Protein AF-A0A3R7A8A6-F1 (afdb_monomer)

pLDDT: mean 72.58, std 19.26, range [37.03, 97.31]

Solvent-accessible surface area (backbone atoms only — not comparable to full-atom values): 9386 Å² total; per-residue (Å²): 128,70,64,65,58,54,52,52,52,50,52,52,55,50,50,54,50,49,50,54,55,60,72,59,62,86,73,91,73,90,69,83,77,60,60,66,62,57,56,66,64,63,71,72,70,76,80,81,78,88,76,80,86,77,78,63,87,49,102,54,73,45,73,70,53,44,53,52,54,50,54,50,51,52,54,50,50,51,52,49,50,54,51,50,52,54,52,48,52,54,51,48,53,61,60,73,72,48,84,81,77,77,69,81,83,54,87,84,48,92,83,52,88,76,72,95,66,76,48,98,52,93,63,33,85,44,56,98,84,38,58,67,53,46,51,52,53,51,31,42,75,69,71,72,54,131

Radius of gyration: 31.6 Å; Cα contacts (8 Å, |Δi|>4): 22; chains: 1; bounding box: 57×41×86 Å

Sequence (146 aa):
MHDLAVEIAADLEMNDIFSAMESLGISEERDEEGVLSAILTKSLSRAVARTTQVRHMSAHGSEAEALQQMQLWTRISQGAIAFTGVFTVISFAAHFSHEHADHHDAPVYSHNKIRNKPYPWQYSDCNIFDYHCKEVAAAAAKGLAH

Secondary structure (DSSP, 8-state):
--HHHHHHHHHHHHHHHHHHHHTT-------TTHHHHHHHSSSSTTSS--S------SS-SSHHHHHHHHHHHHHHHHHHHHHHHHHHHHHHHHHHTS----GGGS---TTTT--SS--SSSSTTS-TT-HHHHHHHHHHHTT---

Foldseek 3Di:
DVVVVVVVVVVVVVVVVVVVVVVVDPPPDDDPPPPVVVVVVVPPPPPPPPPDDDDPPDCDPDPVSVVVVVVVVVVVVVVVVVVVVVVVVVVVCVVVVDDPPPCVVPDDDPPPQDDPDFCPDDLRSADPPRVVSVVQVVCVVVVNHD

Mean predicted aligned error: 18.1 Å

Structure (mmCIF, N/CA/C/O backbone):
data_AF-A0A3R7A8A6-F1
#
_entry.id   AF-A0A3R7A8A6-F1
#
loop_
_atom_site.group_PDB
_atom_site.id
_atom_site.type_symbol
_atom_site.label_atom_id
_atom_site.label_alt_id
_atom_site.label_comp_id
_atom_site.label_asym_id
_atom_site.label_entity_id
_atom_site.label_seq_id
_atom_site.pdbx_PDB_ins_code
_atom_site.Cartn_x
_atom_site.Cartn_y
_atom_site.Cartn_z
_atom_site.occupancy
_atom_site.B_iso_or_equiv
_atom_site.auth_seq_id
_atom_site.auth_comp_id
_atom_site.auth_asym_id
_atom_site.auth_atom_id
_atom_site.pdbx_PDB_model_num
ATOM 1 N N . MET A 1 1 ? -15.280 18.167 -11.518 1.00 44.12 1 MET A N 1
ATOM 2 C CA . MET A 1 1 ? -16.561 17.727 -10.912 1.00 44.12 1 MET A CA 1
ATOM 3 C C . MET A 1 1 ? -16.422 16.486 -10.026 1.00 44.12 1 MET A C 1
ATOM 5 O O . MET A 1 1 ? -17.387 16.174 -9.351 1.00 44.12 1 MET A O 1
ATOM 9 N N . HIS A 1 2 ? -15.264 15.809 -9.979 1.00 43.28 2 HIS A N 1
ATOM 10 C CA . HIS A 1 2 ? -15.042 14.676 -9.068 1.00 43.28 2 HIS A CA 1
ATOM 11 C C . HIS A 1 2 ? -14.388 15.087 -7.736 1.00 43.28 2 HIS A C 1
ATOM 13 O O . HIS A 1 2 ? -14.655 14.445 -6.730 1.00 43.28 2 HIS A O 1
ATOM 19 N N . ASP A 1 3 ? -13.634 16.194 -7.698 1.00 46.59 3 ASP A N 1
ATOM 20 C CA . ASP A 1 3 ? -12.965 16.660 -6.469 1.00 46.59 3 ASP A CA 1
ATOM 21 C C . ASP A 1 3 ? -13.937 17.180 -5.400 1.00 46.59 3 ASP A C 1
ATOM 23 O O . ASP A 1 3 ? -13.835 16.812 -4.236 1.00 46.59 3 ASP A O 1
ATOM 27 N N . LEU A 1 4 ? -14.965 17.936 -5.806 1.00 44.78 4 LEU A N 1
ATOM 28 C CA . LEU A 1 4 ? -15.956 18.507 -4.882 1.00 44.78 4 LEU A CA 1
ATOM 29 C C . LEU A 1 4 ? -16.770 17.449 -4.123 1.00 44.78 4 LEU A C 1
ATOM 31 O O . LEU A 1 4 ? -17.188 17.689 -2.999 1.00 44.78 4 LEU A O 1
ATOM 35 N N . ALA A 1 5 ? -17.016 16.280 -4.720 1.00 43.34 5 ALA A N 1
ATOM 36 C CA . ALA A 1 5 ? -17.795 15.227 -4.068 1.00 43.34 5 ALA A CA 1
ATOM 37 C C . ALA A 1 5 ? -16.991 14.499 -2.978 1.00 43.34 5 ALA A C 1
ATOM 39 O O . ALA A 1 5 ? -17.570 14.065 -1.987 1.00 43.34 5 ALA A O 1
ATOM 40 N N . VAL A 1 6 ? -15.670 14.384 -3.156 1.00 50.12 6 VAL A N 1
ATOM 41 C CA . VAL A 1 6 ? -14.766 13.770 -2.172 1.00 50.12 6 VAL A CA 1
ATOM 42 C C . VAL A 1 6 ? -14.523 14.724 -1.007 1.00 50.12 6 VAL A C 1
ATOM 44 O O . VAL A 1 6 ? -14.541 14.292 0.140 1.00 50.12 6 VAL A O 1
ATOM 47 N N . GLU A 1 7 ? -14.373 16.017 -1.294 1.00 45.34 7 GLU A N 1
ATOM 48 C CA . GLU A 1 7 ? -14.210 17.061 -0.279 1.00 45.34 7 GLU A CA 1
ATOM 49 C C . GLU A 1 7 ? -15.474 17.187 0.593 1.00 45.34 7 GLU A C 1
ATOM 51 O O . GLU A 1 7 ? -15.386 17.084 1.811 1.00 45.34 7 GLU A O 1
ATOM 56 N N . ILE A 1 8 ? -16.671 17.217 -0.015 1.00 44.25 8 ILE A N 1
ATOM 57 C CA . ILE A 1 8 ? -17.950 17.234 0.723 1.00 44.25 8 ILE A CA 1
ATOM 58 C C . ILE A 1 8 ? -18.166 15.946 1.538 1.00 44.25 8 ILE A C 1
ATOM 60 O O . ILE A 1 8 ? -18.708 16.005 2.640 1.00 44.25 8 ILE A O 1
ATOM 64 N N . ALA A 1 9 ? -17.763 14.778 1.024 1.00 44.44 9 ALA A N 1
ATOM 65 C CA . ALA A 1 9 ? -17.881 13.518 1.763 1.00 44.44 9 ALA A CA 1
ATOM 66 C C . ALA A 1 9 ? -16.924 13.461 2.966 1.00 44.44 9 ALA A C 1
ATOM 68 O O . ALA A 1 9 ? -17.324 13.009 4.038 1.00 44.44 9 ALA A O 1
ATOM 69 N N . ALA A 1 10 ? -15.695 13.965 2.813 1.00 55.12 10 ALA A N 1
ATOM 70 C CA . ALA A 1 10 ? -14.735 14.079 3.907 1.00 55.12 10 ALA A CA 1
ATOM 71 C C . ALA A 1 10 ? -15.194 15.097 4.964 1.00 55.12 10 ALA A C 1
ATOM 73 O O . ALA A 1 10 ? -15.082 14.823 6.158 1.00 55.12 10 ALA A O 1
ATOM 74 N N . ASP A 1 11 ? -15.779 16.221 4.544 1.00 46.41 11 ASP A N 1
ATOM 75 C CA . ASP A 1 11 ? -16.329 17.238 5.446 1.00 46.41 11 ASP A CA 1
ATOM 76 C C . ASP A 1 11 ? -17.555 16.731 6.226 1.00 46.41 11 ASP A C 1
ATOM 78 O O . ASP A 1 11 ? -17.746 17.086 7.392 1.00 46.41 11 ASP A O 1
ATOM 82 N N . LEU A 1 12 ? -18.380 15.873 5.615 1.00 46.62 12 LEU A N 1
ATOM 83 C CA . LEU A 1 12 ? -19.520 15.235 6.280 1.00 46.62 12 LEU A CA 1
ATOM 84 C C . LEU A 1 12 ? -19.068 14.222 7.344 1.00 46.62 12 LEU A C 1
ATOM 86 O O . LEU A 1 12 ? -19.580 14.262 8.460 1.00 46.62 12 LEU A O 1
ATOM 90 N N . GLU A 1 13 ? -18.065 13.384 7.056 1.00 57.25 13 GLU A N 1
ATOM 91 C CA . GLU A 1 13 ? -17.527 12.445 8.054 1.00 57.25 13 GLU A CA 1
ATOM 92 C C . GLU A 1 13 ? -16.767 13.158 9.185 1.00 57.25 13 GLU A C 1
ATOM 94 O O . GLU A 1 13 ? -16.838 12.743 10.344 1.00 57.25 13 GLU A O 1
ATOM 99 N N . MET A 1 14 ? -16.070 14.258 8.886 1.00 56.41 14 MET A N 1
ATOM 100 C CA . MET A 1 14 ? -15.300 14.999 9.888 1.00 56.41 14 MET A CA 1
ATOM 101 C C . MET A 1 14 ? -16.200 15.800 10.838 1.00 56.41 14 MET A C 1
ATOM 103 O O . MET A 1 14 ? -15.901 15.882 12.030 1.00 56.41 14 MET A O 1
ATOM 107 N N . ASN A 1 15 ? -17.332 16.318 10.350 1.00 56.12 15 ASN A N 1
ATOM 108 C CA . ASN A 1 15 ? -18.340 16.973 11.188 1.00 56.12 15 ASN A CA 1
ATOM 109 C C . ASN A 1 15 ? -19.070 15.988 12.110 1.00 56.12 15 ASN A C 1
ATOM 111 O O . ASN A 1 15 ? -19.336 16.333 13.260 1.00 56.12 15 ASN A O 1
ATOM 115 N N . ASP A 1 16 ? -19.331 14.756 11.664 1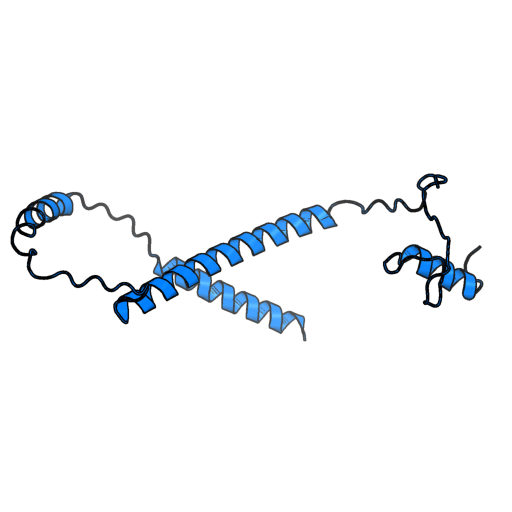.00 58.88 16 ASP A N 1
ATOM 116 C CA . ASP A 1 16 ? -19.912 13.713 12.520 1.00 58.88 16 ASP A CA 1
ATOM 117 C C . ASP A 1 16 ? -18.929 13.265 13.615 1.00 58.88 16 ASP A C 1
ATOM 119 O O . ASP A 1 16 ? -19.324 13.042 14.763 1.00 58.88 16 ASP A O 1
ATOM 123 N N . ILE A 1 17 ? -17.628 13.206 13.303 1.00 56.91 17 ILE A N 1
ATOM 124 C CA . ILE A 1 17 ? -16.570 12.942 14.290 1.00 56.91 17 ILE A CA 1
ATOM 125 C C . ILE A 1 17 ? -16.434 14.112 15.273 1.00 56.91 17 ILE A C 1
ATOM 127 O O . ILE A 1 17 ? -16.363 13.884 16.480 1.00 56.91 17 ILE A O 1
ATOM 131 N N . PHE A 1 18 ? -16.442 15.358 14.792 1.00 57.25 18 PHE A N 1
ATOM 132 C CA . PHE A 1 18 ? -16.378 16.546 15.646 1.00 57.25 18 PHE A CA 1
ATOM 133 C C . PHE A 1 18 ? -17.619 16.663 16.545 1.00 57.25 18 PHE A C 1
ATOM 135 O O . PHE A 1 18 ? -17.484 16.912 17.739 1.00 57.25 18 PHE A O 1
ATOM 142 N N . SER A 1 19 ? -18.814 16.364 16.024 1.00 55.09 19 SER A N 1
ATOM 143 C CA . SER A 1 19 ? -20.061 16.315 16.797 1.00 55.09 19 SER A CA 1
ATOM 144 C C . SER A 1 19 ? -20.049 15.192 17.844 1.00 55.09 19 SER A C 1
ATOM 146 O O . SER A 1 19 ? -20.480 15.394 18.982 1.00 55.09 19 SER A O 1
ATOM 148 N N . ALA A 1 20 ? -19.470 14.029 17.521 1.00 54.66 20 ALA A N 1
ATOM 149 C CA . ALA A 1 20 ? -19.250 12.953 18.488 1.00 54.66 20 ALA A CA 1
ATOM 150 C C . ALA A 1 20 ? -18.211 13.326 19.565 1.00 54.66 20 ALA A C 1
ATOM 152 O O . ALA A 1 20 ? -18.360 12.920 20.718 1.00 54.66 20 ALA A O 1
ATOM 153 N N . MET A 1 21 ? -17.187 14.116 19.222 1.00 51.19 21 MET A N 1
ATOM 154 C CA . MET A 1 21 ? -16.191 14.639 20.167 1.00 51.19 21 MET A CA 1
ATOM 155 C C . MET A 1 21 ? -16.763 15.746 21.065 1.00 51.19 21 MET A C 1
ATOM 157 O O . MET A 1 21 ? -16.473 15.765 22.259 1.00 51.19 21 MET A O 1
ATOM 161 N N . GLU A 1 22 ? -17.618 16.619 20.536 1.00 53.56 22 GLU A N 1
ATOM 162 C CA . GLU A 1 22 ? -18.305 17.669 21.298 1.00 53.56 22 GLU A CA 1
ATOM 163 C C . GLU A 1 22 ? -19.376 17.077 22.234 1.00 53.56 22 GLU A C 1
ATOM 165 O O . GLU A 1 22 ? -19.492 17.482 23.391 1.00 53.56 22 GLU A O 1
ATOM 170 N N . SER A 1 23 ? -20.063 16.009 21.806 1.00 47.78 23 SER A N 1
ATOM 171 C CA . SER A 1 23 ? -20.963 15.219 22.660 1.00 47.78 23 SER A CA 1
ATOM 172 C C . SER A 1 23 ? -20.242 14.470 23.792 1.00 47.78 23 SER A C 1
ATOM 174 O O . SER A 1 23 ? -20.903 14.046 24.742 1.00 47.78 23 SER A O 1
ATOM 176 N N . LEU A 1 24 ? -18.919 14.284 23.707 1.00 50.66 24 LEU A N 1
ATOM 177 C CA . LEU A 1 24 ? -18.103 13.667 24.758 1.00 50.66 24 LEU A CA 1
ATOM 178 C C . LEU A 1 24 ? -17.646 14.658 25.837 1.00 50.66 24 LEU A C 1
ATOM 180 O O . LEU A 1 24 ? -16.910 14.233 26.724 1.00 50.66 24 LEU A O 1
ATOM 184 N N . GLY A 1 25 ? -18.107 15.920 25.780 1.00 47.75 25 GLY A N 1
ATOM 185 C CA . GLY A 1 25 ? -18.177 16.881 26.886 1.00 47.75 25 GLY A CA 1
ATOM 186 C C . GLY A 1 25 ? -17.328 16.534 28.107 1.00 47.75 25 GLY A C 1
ATOM 187 O O . GLY A 1 25 ? -17.858 16.124 29.139 1.00 47.75 25 GLY A O 1
ATOM 188 N N . ILE A 1 26 ? -16.009 16.714 27.994 1.00 40.59 26 ILE A N 1
ATOM 189 C CA . ILE A 1 26 ? -15.101 16.705 29.143 1.00 40.59 26 ILE A CA 1
ATOM 190 C C . ILE A 1 26 ? -15.332 18.035 29.869 1.00 40.59 26 ILE A C 1
ATOM 192 O O . ILE A 1 26 ? -14.571 18.990 29.742 1.00 40.59 26 ILE A O 1
ATOM 196 N N . SER A 1 27 ? -16.460 18.123 30.570 1.00 37.03 27 SER A N 1
ATOM 197 C CA . SER A 1 27 ? -16.707 19.137 31.581 1.00 37.03 27 SER A CA 1
ATOM 198 C C . SER A 1 27 ? -15.863 18.770 32.794 1.00 37.03 27 SER A C 1
ATOM 200 O O . SER A 1 27 ? -16.217 17.902 33.593 1.00 37.03 27 SER A O 1
ATOM 202 N N . GLU A 1 28 ? -14.706 19.410 32.875 1.00 52.66 28 GLU A N 1
ATOM 203 C CA . GLU A 1 28 ? -13.907 19.527 34.081 1.00 52.66 28 GLU A CA 1
ATOM 204 C C . GLU A 1 28 ? -14.692 20.354 35.112 1.00 52.66 28 GLU A C 1
ATOM 206 O O . GLU A 1 28 ? -14.538 21.568 35.184 1.00 52.66 28 GLU A O 1
ATOM 211 N N . GLU A 1 29 ? -15.557 19.706 35.899 1.00 45.81 29 GLU A N 1
ATOM 212 C CA . GLU A 1 29 ? -16.131 20.308 37.105 1.00 45.81 29 GLU A CA 1
ATOM 213 C C . GLU A 1 29 ? -15.902 19.398 38.318 1.00 45.81 29 GLU A C 1
ATOM 215 O O . GLU A 1 29 ? -16.020 18.173 38.286 1.00 45.81 29 GLU A O 1
ATOM 220 N N . ARG A 1 30 ? -15.435 20.052 39.373 1.00 51.97 30 ARG A N 1
ATOM 221 C CA . ARG A 1 30 ? -14.758 19.532 40.552 1.00 51.97 30 ARG A CA 1
ATOM 222 C C . ARG A 1 30 ? -15.783 19.344 41.667 1.00 51.97 30 ARG A C 1
ATOM 224 O O . ARG A 1 30 ? -16.077 20.320 42.341 1.00 51.97 30 ARG A O 1
ATOM 231 N N . ASP A 1 31 ? -16.242 18.118 41.915 1.00 40.78 31 ASP A N 1
ATOM 232 C CA . ASP A 1 31 ? -17.187 17.838 43.010 1.00 40.78 31 ASP A CA 1
ATOM 233 C C . ASP A 1 31 ? -16.668 16.755 43.979 1.00 40.78 31 ASP A C 1
ATOM 235 O O . ASP A 1 31 ? -16.864 15.553 43.791 1.00 40.78 31 ASP A O 1
ATOM 239 N N . GLU A 1 32 ? -16.014 17.197 45.061 1.00 55.94 32 GLU A N 1
ATOM 240 C CA . GLU A 1 32 ? -15.568 16.365 46.198 1.00 55.94 32 GLU A CA 1
ATOM 241 C C . GLU A 1 32 ? -16.724 15.853 47.091 1.00 55.94 32 GLU A C 1
ATOM 243 O O . GLU A 1 32 ? -16.543 14.919 47.871 1.00 55.94 32 GLU A O 1
ATOM 248 N N . GLU A 1 33 ? -17.939 16.389 46.963 1.00 45.94 33 GLU A N 1
ATOM 249 C CA . GLU A 1 33 ? -19.067 16.091 47.869 1.00 45.94 33 GLU A CA 1
ATOM 250 C C . GLU A 1 33 ? -19.790 14.756 47.551 1.00 45.94 33 GLU A C 1
ATOM 252 O O . GLU A 1 33 ? -20.507 14.199 48.386 1.00 45.94 33 GLU A O 1
ATOM 257 N N . GLY A 1 34 ? -19.591 14.179 46.357 1.00 42.97 34 GLY A N 1
ATOM 258 C CA . GLY A 1 34 ? -20.304 12.970 45.905 1.00 42.97 34 GLY A CA 1
ATOM 259 C C . GLY A 1 34 ? -19.759 11.641 46.449 1.00 42.97 34 GLY A C 1
ATOM 260 O O . GLY A 1 34 ? -20.458 10.621 46.456 1.00 42.97 34 GLY A O 1
ATOM 261 N N . VAL A 1 35 ? -18.514 11.628 46.932 1.00 56.25 35 VAL A N 1
ATOM 262 C CA . VAL A 1 35 ? -17.793 10.385 47.261 1.00 56.25 35 VAL A CA 1
ATOM 263 C C . VAL A 1 35 ? -18.322 9.746 48.552 1.00 56.25 35 VAL A C 1
ATOM 265 O O . VAL A 1 35 ? -18.417 8.520 48.647 1.00 56.25 35 VAL A O 1
ATOM 268 N N . LEU A 1 36 ? -18.753 10.553 49.526 1.00 52.47 36 LEU A N 1
ATOM 269 C CA . LEU A 1 36 ? -19.225 10.066 50.829 1.00 52.47 36 LEU A CA 1
ATOM 270 C C . LEU A 1 36 ? -20.610 9.390 50.752 1.00 52.47 36 LEU A C 1
ATOM 272 O O . LEU A 1 36 ? -20.820 8.356 51.391 1.00 52.47 36 LEU A O 1
ATOM 276 N N . SER A 1 37 ? -21.523 9.880 49.905 1.00 50.53 37 SER A N 1
ATOM 277 C CA . SER A 1 37 ? -22.847 9.255 49.700 1.00 50.53 37 SER A CA 1
ATOM 278 C C . SER A 1 37 ? -22.789 7.968 48.865 1.00 50.53 37 SER A C 1
ATOM 280 O O . SER A 1 37 ? -23.572 7.038 49.093 1.00 50.53 37 SER A O 1
ATOM 282 N N . ALA A 1 38 ? -21.824 7.863 47.944 1.00 50.28 38 ALA A N 1
ATOM 283 C CA . ALA A 1 38 ? -21.615 6.667 47.124 1.00 50.28 38 ALA A CA 1
ATOM 284 C C . ALA A 1 38 ? -21.012 5.488 47.915 1.00 50.28 38 ALA A C 1
ATOM 286 O O . ALA A 1 38 ? -21.206 4.321 47.558 1.00 50.28 38 ALA A O 1
ATOM 287 N N . ILE A 1 39 ? -20.292 5.770 49.007 1.00 52.47 39 ILE A N 1
ATOM 288 C CA . ILE A 1 39 ? -19.731 4.735 49.887 1.00 52.47 39 ILE A CA 1
ATOM 289 C C . ILE A 1 39 ? -20.817 4.157 50.808 1.00 52.47 39 ILE A C 1
ATOM 291 O O . ILE A 1 39 ? -20.834 2.946 51.045 1.00 52.47 39 ILE A O 1
ATOM 295 N N . LEU A 1 40 ? -21.774 4.975 51.262 1.00 52.00 40 LEU A N 1
ATOM 296 C CA . LEU A 1 40 ? -22.821 4.531 52.190 1.00 52.00 40 LEU A CA 1
ATOM 297 C C . LEU A 1 40 ? -23.880 3.628 51.529 1.00 52.00 40 LEU A C 1
ATOM 299 O O . LEU A 1 40 ? -24.424 2.729 52.165 1.00 52.00 40 LEU A O 1
ATOM 303 N N . THR A 1 41 ? -24.138 3.810 50.234 1.00 52.41 41 THR A N 1
ATOM 304 C CA . THR A 1 41 ? -25.091 2.989 49.460 1.00 52.41 41 THR A CA 1
ATOM 305 C C . THR A 1 41 ? -24.517 1.638 49.022 1.00 52.41 41 THR A C 1
ATOM 307 O O . THR A 1 41 ? -25.270 0.720 48.699 1.00 52.41 41 THR A O 1
ATOM 310 N N . LYS A 1 42 ? -23.190 1.460 49.056 1.00 49.47 42 LYS A N 1
ATOM 311 C CA . LYS A 1 42 ? -22.517 0.233 48.593 1.00 49.47 42 LYS A CA 1
ATOM 312 C C . LYS A 1 42 ? -22.506 -0.914 49.609 1.00 49.47 42 LYS A C 1
ATOM 314 O O . LYS A 1 42 ? -22.270 -2.058 49.218 1.00 49.47 42 LYS A O 1
ATOM 319 N N . SER A 1 43 ? -22.748 -0.648 50.893 1.00 51.91 43 SER A N 1
ATOM 320 C CA . SER A 1 43 ? -22.630 -1.659 51.958 1.00 51.91 43 SER A CA 1
ATOM 321 C C . SER A 1 43 ? -23.917 -2.455 52.220 1.00 51.91 43 SER A C 1
ATOM 323 O O . SER A 1 43 ? -23.840 -3.574 52.722 1.00 51.91 43 SER A O 1
ATOM 325 N N . LEU A 1 44 ? -25.086 -1.943 51.821 1.00 53.84 44 LEU A N 1
ATOM 326 C CA . LEU A 1 44 ? 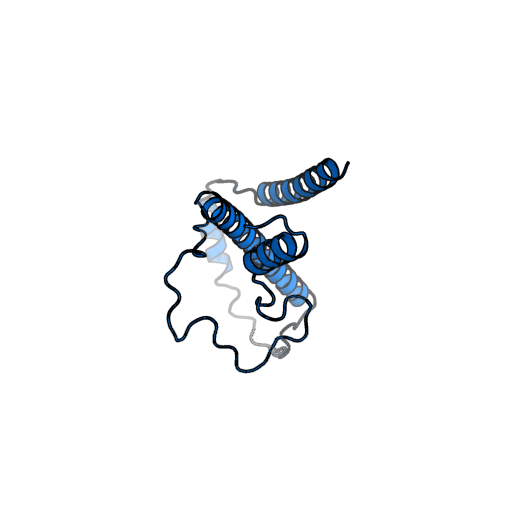-26.386 -2.588 52.070 1.00 53.84 44 LEU A CA 1
ATOM 327 C C . LEU A 1 44 ? -26.814 -3.576 50.969 1.00 53.84 44 LEU A C 1
ATOM 329 O O . LEU A 1 44 ? -27.607 -4.482 51.219 1.00 53.84 44 LEU A O 1
ATOM 333 N N . SER A 1 45 ? -26.241 -3.483 49.770 1.00 54.28 45 SER A N 1
ATOM 334 C CA . SER A 1 45 ? -26.691 -4.260 48.602 1.00 54.28 45 SER A CA 1
ATOM 335 C C . SER A 1 45 ? -26.139 -5.690 48.530 1.00 54.28 45 SER A C 1
ATOM 337 O O . SER A 1 45 ? -26.487 -6.444 47.624 1.00 54.28 45 SER A O 1
ATOM 339 N N . ARG A 1 46 ? -25.262 -6.099 49.460 1.00 53.28 46 ARG A N 1
ATOM 340 C CA . ARG A 1 46 ? -24.546 -7.390 49.375 1.00 53.28 46 ARG A CA 1
ATOM 341 C C . ARG A 1 46 ? -25.275 -8.584 50.000 1.00 53.28 46 ARG A C 1
ATOM 343 O O . ARG A 1 46 ? -24.817 -9.710 49.825 1.00 53.28 46 ARG A O 1
ATOM 350 N N . ALA A 1 47 ? -26.387 -8.368 50.705 1.00 54.12 47 ALA A N 1
ATOM 351 C CA . ALA A 1 47 ? -27.050 -9.416 51.489 1.00 54.12 47 ALA A CA 1
ATOM 352 C C . ALA A 1 47 ? -28.254 -10.103 50.802 1.00 54.12 47 ALA A C 1
ATOM 354 O O . ALA A 1 47 ? -28.720 -11.119 51.309 1.00 54.12 47 ALA A O 1
ATOM 355 N N . VAL A 1 48 ? -28.743 -9.622 49.648 1.00 57.38 48 VAL A N 1
ATOM 356 C CA . VAL A 1 48 ? -30.016 -10.093 49.040 1.00 57.38 48 VAL A CA 1
ATOM 357 C C . VAL A 1 48 ? -29.851 -10.537 47.575 1.00 57.38 48 VAL A C 1
ATOM 359 O O . VAL A 1 48 ? -30.617 -10.152 46.705 1.00 57.38 48 VAL A O 1
ATOM 362 N N . ALA A 1 49 ? -28.833 -11.341 47.251 1.00 54.19 49 ALA A N 1
ATOM 363 C CA . ALA A 1 49 ? -28.621 -11.788 45.860 1.00 54.19 49 ALA A CA 1
ATOM 364 C C . ALA A 1 49 ? -28.161 -13.252 45.723 1.00 54.19 49 ALA A C 1
ATOM 366 O O . ALA A 1 49 ? -27.337 -13.580 44.875 1.00 54.19 49 ALA A O 1
ATOM 367 N N . ARG A 1 50 ? -28.668 -14.160 46.569 1.00 57.09 50 ARG A N 1
ATOM 368 C CA . ARG A 1 50 ? -28.369 -15.608 46.494 1.00 57.09 50 ARG A CA 1
ATOM 369 C C . ARG A 1 50 ? -29.542 -16.469 46.018 1.00 57.09 50 ARG A C 1
ATOM 371 O O . ARG A 1 50 ? -29.655 -17.626 46.407 1.00 57.09 50 ARG A O 1
ATOM 378 N N . THR A 1 51 ? -30.392 -15.947 45.143 1.00 55.91 51 THR A N 1
ATOM 379 C CA . THR A 1 51 ? -31.428 -16.744 44.473 1.00 55.91 51 THR A CA 1
ATOM 380 C C . THR A 1 51 ? -31.106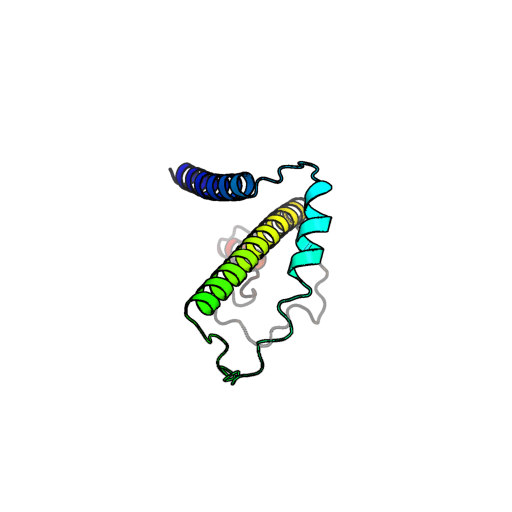 -16.850 42.986 1.00 55.91 51 THR A C 1
ATOM 382 O O . THR A 1 51 ? -31.268 -15.893 42.240 1.00 55.91 51 THR A O 1
ATOM 385 N N . THR A 1 52 ? -30.610 -18.028 42.590 1.00 59.12 52 THR A N 1
ATOM 386 C CA . THR A 1 52 ? -30.603 -18.554 41.209 1.00 59.12 52 THR A CA 1
ATOM 387 C C . THR A 1 52 ? -30.081 -17.613 40.121 1.00 59.12 52 THR A C 1
ATOM 389 O O . THR A 1 52 ? -30.827 -17.128 39.277 1.00 59.12 52 THR A O 1
ATOM 392 N N . GLN A 1 53 ? -28.759 -17.438 40.076 1.00 57.9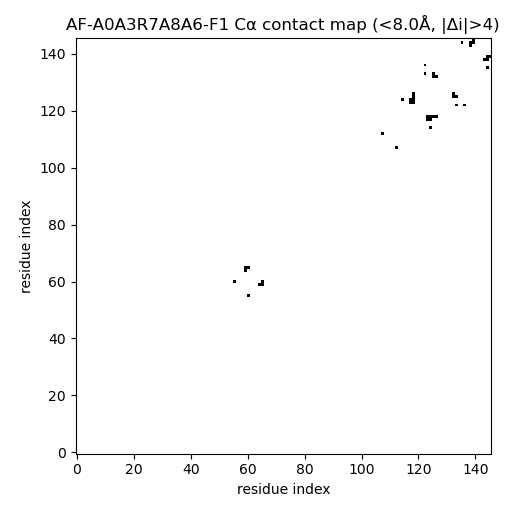7 53 GLN A N 1
ATOM 393 C CA . GLN A 1 53 ? -28.079 -16.908 38.896 1.00 57.97 53 GLN A CA 1
ATOM 394 C C . GLN A 1 53 ? -28.030 -17.998 37.813 1.00 57.97 53 GLN A C 1
ATOM 396 O O . GLN A 1 53 ? -27.130 -18.842 37.801 1.00 57.97 53 GLN A O 1
ATOM 401 N N . VAL A 1 54 ? -29.022 -18.004 36.920 1.00 62.16 54 VAL A N 1
ATOM 402 C CA . VAL A 1 54 ? -28.970 -18.774 35.671 1.00 62.16 54 VAL A CA 1
ATOM 403 C C . VAL A 1 54 ? -27.840 -18.186 34.831 1.00 62.16 54 VAL A C 1
ATOM 405 O O . VAL A 1 54 ? -27.866 -17.015 34.462 1.00 62.16 54 VAL A O 1
ATOM 408 N N . ARG A 1 55 ? -26.797 -18.979 34.576 1.00 62.09 55 ARG A N 1
ATOM 409 C CA . ARG A 1 55 ? -25.695 -18.559 33.710 1.00 62.09 55 ARG A CA 1
ATOM 410 C C . ARG A 1 55 ? -26.190 -18.614 32.267 1.00 62.09 55 ARG A C 1
ATOM 412 O O . ARG A 1 55 ? -26.308 -19.702 31.709 1.00 62.09 55 ARG A O 1
ATOM 419 N N . HIS A 1 56 ? -26.483 -17.460 31.674 1.00 58.16 56 HIS A N 1
ATOM 420 C CA . HIS A 1 56 ? -26.595 -17.349 30.224 1.00 58.16 56 HIS A CA 1
ATOM 421 C C . HIS A 1 56 ? -25.213 -17.677 29.635 1.00 58.16 56 HIS A C 1
ATOM 423 O O . HIS A 1 56 ? -24.246 -16.957 29.858 1.00 58.16 56 HIS A O 1
ATOM 429 N N . MET A 1 57 ? -25.101 -18.840 28.986 1.00 54.12 57 MET A N 1
ATOM 430 C CA . MET A 1 57 ? -23.850 -19.369 28.414 1.00 54.12 57 MET A CA 1
ATOM 431 C C . MET A 1 57 ? -23.609 -18.906 26.968 1.00 54.12 57 MET A C 1
ATOM 433 O O . MET A 1 57 ? -22.641 -19.319 26.338 1.00 54.12 57 MET A O 1
ATOM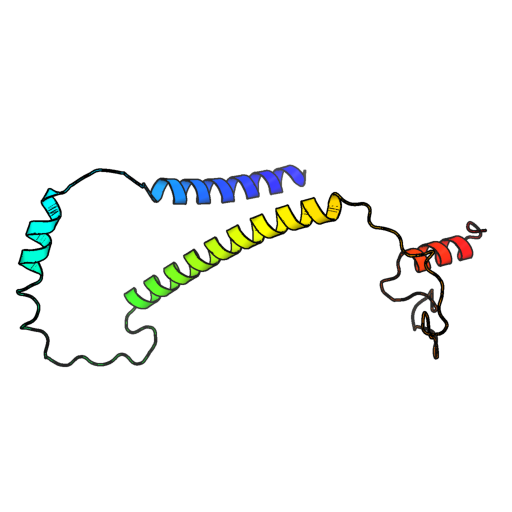 437 N N . SER A 1 58 ? -24.481 -18.055 26.430 1.00 59.44 58 SER A N 1
ATOM 438 C CA . SER A 1 58 ? -24.296 -17.363 25.157 1.00 59.44 58 SER A CA 1
ATOM 439 C C . SER A 1 58 ? -23.741 -15.964 25.418 1.00 59.44 58 SER A C 1
ATOM 441 O O . SER A 1 58 ? -24.179 -15.297 26.349 1.00 59.44 58 SER A O 1
ATOM 443 N N . ALA A 1 59 ? -22.801 -15.506 24.583 1.00 56.62 59 ALA A N 1
ATOM 444 C CA . ALA A 1 59 ? -22.151 -14.193 24.702 1.00 56.62 59 ALA A CA 1
ATOM 445 C C . ALA A 1 59 ? -23.129 -12.994 24.701 1.00 56.62 59 ALA A C 1
ATOM 447 O O . ALA A 1 59 ? -22.726 -11.887 25.032 1.00 56.62 59 ALA A O 1
ATOM 448 N N . HIS A 1 60 ? -24.403 -13.235 24.379 1.00 56.06 60 HIS A N 1
ATOM 449 C CA . HIS A 1 60 ? -25.513 -12.295 24.456 1.00 56.06 60 HIS A CA 1
ATOM 450 C C . HIS A 1 60 ? -26.616 -12.942 25.313 1.00 56.06 60 HIS A C 1
ATOM 452 O O . HIS A 1 60 ? -27.348 -13.817 24.836 1.00 56.06 60 HIS A O 1
ATOM 458 N N . GLY A 1 61 ? -26.677 -12.616 26.605 1.00 63.72 61 GLY A N 1
ATOM 459 C CA . GLY A 1 61 ? -27.697 -13.128 27.526 1.00 63.72 61 GLY A CA 1
ATOM 460 C C . GLY A 1 61 ? -28.991 -12.312 27.488 1.00 63.72 61 GLY A C 1
ATOM 461 O O . GLY A 1 61 ? -30.065 -12.851 27.750 1.00 63.72 61 GLY A O 1
ATOM 462 N N . SER A 1 62 ? -28.903 -11.042 27.089 1.00 76.56 62 SER A N 1
ATOM 463 C CA . SER A 1 62 ? -30.029 -10.125 26.896 1.00 76.56 62 SER A CA 1
ATOM 464 C C . SER A 1 62 ? -29.832 -9.224 25.669 1.00 76.56 62 SER A C 1
ATOM 466 O O . SER A 1 62 ? -28.710 -9.000 25.216 1.00 76.56 62 SER A O 1
ATOM 468 N N . GLU A 1 63 ? -30.925 -8.671 25.137 1.00 77.81 63 GLU A N 1
ATOM 469 C CA . GLU A 1 63 ? -30.888 -7.690 24.039 1.00 77.81 63 GLU A CA 1
ATOM 470 C C . GLU A 1 63 ? -30.048 -6.452 24.402 1.00 77.81 63 GLU A C 1
ATOM 472 O O . GLU A 1 63 ? -29.279 -5.947 23.586 1.00 77.81 63 GLU A O 1
ATOM 477 N N . ALA A 1 64 ? -30.119 -6.015 25.664 1.00 80.56 64 ALA A N 1
ATOM 478 C CA . ALA A 1 64 ? -29.325 -4.901 26.172 1.00 80.56 64 ALA A CA 1
ATOM 479 C C . ALA A 1 64 ? -27.809 -5.180 26.114 1.00 80.56 64 ALA A C 1
ATOM 481 O O . ALA A 1 64 ? -27.038 -4.309 25.713 1.00 80.56 64 ALA A O 1
ATOM 482 N N . GLU A 1 65 ? -27.374 -6.396 26.457 1.00 77.81 65 GLU A N 1
ATOM 483 C CA . GLU A 1 65 ? -25.964 -6.804 26.360 1.00 77.81 65 GLU A CA 1
ATOM 484 C C . GLU A 1 65 ? -25.487 -6.892 24.901 1.00 77.81 65 GLU A C 1
ATOM 486 O O . GLU A 1 65 ? -24.354 -6.513 24.594 1.00 77.81 65 GLU A O 1
ATOM 491 N N . ALA A 1 66 ? -26.357 -7.328 23.982 1.00 82.12 66 ALA A N 1
ATOM 492 C CA . ALA A 1 66 ? -26.046 -7.369 22.554 1.00 82.12 66 ALA A CA 1
ATOM 493 C C . ALA A 1 66 ? -25.813 -5.960 21.975 1.00 82.12 66 ALA A C 1
ATOM 495 O O . ALA A 1 66 ? -24.836 -5.740 21.254 1.00 82.12 66 ALA A O 1
ATOM 496 N N . LEU A 1 67 ? -26.654 -4.986 22.341 1.00 86.00 67 LEU A N 1
ATOM 497 C CA . LEU A 1 67 ? -26.488 -3.588 21.927 1.00 86.00 67 LEU A CA 1
ATOM 498 C C . LEU A 1 67 ? -25.193 -2.973 22.476 1.00 86.00 67 LEU A C 1
ATOM 500 O O . LEU A 1 67 ? -24.481 -2.285 21.743 1.00 86.00 67 LEU A O 1
ATOM 504 N N . GLN A 1 68 ? -24.847 -3.259 23.734 1.00 87.62 68 GLN A N 1
ATOM 505 C CA . GLN A 1 68 ? -23.602 -2.777 24.341 1.00 87.62 68 GLN A CA 1
ATOM 506 C C . GLN A 1 68 ? -22.361 -3.327 23.633 1.00 87.62 68 GLN A C 1
ATOM 508 O O . GLN A 1 68 ? -21.419 -2.577 23.369 1.00 87.62 68 GLN A O 1
ATOM 513 N N . GLN A 1 69 ? -22.354 -4.614 23.279 1.00 86.94 69 GLN A N 1
ATOM 514 C CA . GLN A 1 69 ? -21.240 -5.194 22.530 1.00 86.94 69 GLN A CA 1
ATOM 515 C C . GLN A 1 69 ? -21.135 -4.626 21.117 1.00 86.94 69 GLN A C 1
ATOM 517 O O . GLN A 1 69 ? -20.021 -4.405 20.643 1.00 86.94 69 GLN A O 1
ATOM 522 N N . MET A 1 70 ? -22.261 -4.330 20.463 1.00 90.56 70 MET A N 1
ATOM 523 C CA . MET A 1 70 ? -22.227 -3.681 19.15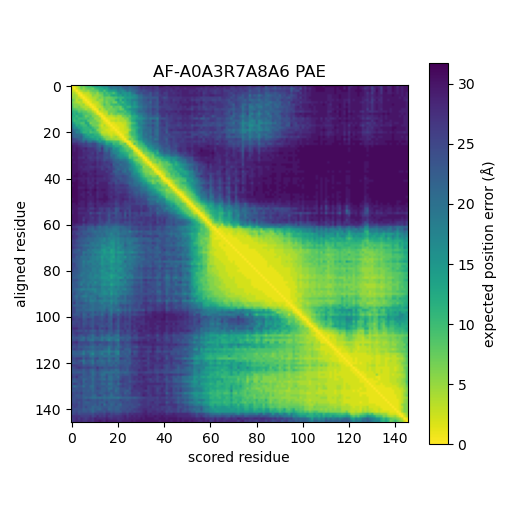5 1.00 90.56 70 MET A CA 1
ATOM 524 C C . MET A 1 70 ? -21.634 -2.279 19.232 1.00 90.56 70 MET A C 1
ATOM 526 O O . MET A 1 70 ? -20.719 -1.964 18.477 1.00 90.56 70 MET A O 1
ATOM 530 N N . GLN A 1 71 ? -22.067 -1.469 20.198 1.00 91.31 71 GLN A N 1
ATOM 531 C CA . GLN A 1 71 ? -21.511 -0.132 20.405 1.00 91.31 71 GLN A CA 1
ATOM 532 C C . GLN A 1 71 ? -20.018 -0.165 20.752 1.00 91.31 71 GLN A C 1
ATOM 534 O O . GLN A 1 71 ? -19.261 0.675 20.263 1.00 91.31 71 GLN A O 1
ATOM 539 N N . LEU A 1 72 ? -19.579 -1.135 21.562 1.00 93.38 72 LEU A N 1
ATOM 540 C CA . LEU A 1 72 ? -18.167 -1.319 21.889 1.00 93.38 72 LEU A CA 1
ATOM 541 C C . LEU A 1 72 ? -17.333 -1.550 20.625 1.00 93.38 72 LEU A C 1
ATOM 543 O O . LEU A 1 72 ? -16.357 -0.836 20.398 1.00 93.38 72 LEU A O 1
ATOM 547 N N . TRP A 1 73 ? -17.722 -2.516 19.793 1.00 95.06 73 TRP A N 1
ATOM 548 C CA . TRP A 1 73 ? -16.976 -2.835 18.577 1.00 95.06 73 TRP A CA 1
ATOM 549 C C . TRP A 1 73 ? -17.024 -1.711 17.549 1.00 95.06 73 TRP A C 1
ATOM 551 O O . TRP A 1 73 ? -15.993 -1.422 16.951 1.00 95.06 73 TRP A O 1
ATOM 561 N N . THR A 1 74 ? -18.150 -1.004 17.415 1.00 94.56 74 THR A N 1
ATOM 562 C CA . THR A 1 74 ? -18.230 0.190 16.562 1.00 94.56 74 THR A CA 1
ATOM 563 C C . 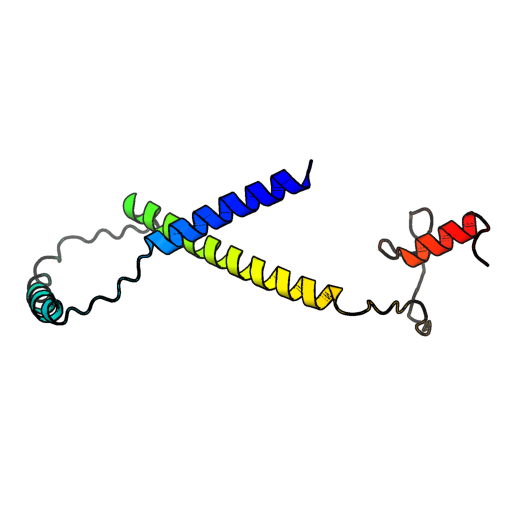THR A 1 74 ? -17.216 1.250 16.990 1.00 94.56 74 THR A C 1
ATOM 565 O O . THR A 1 74 ? -16.480 1.764 16.151 1.00 94.56 74 THR A O 1
ATOM 568 N N . ARG A 1 75 ? -17.111 1.539 18.292 1.00 93.00 75 ARG A N 1
ATOM 569 C CA . ARG A 1 75 ? -16.142 2.519 18.815 1.00 93.00 75 ARG A CA 1
ATOM 570 C C . ARG A 1 75 ? -14.698 2.072 18.605 1.00 93.00 75 ARG A C 1
ATOM 572 O O . ARG A 1 75 ? -13.851 2.880 18.232 1.00 93.00 75 ARG A O 1
ATOM 579 N N . ILE A 1 76 ? -14.415 0.785 18.806 1.00 95.81 76 ILE A N 1
ATOM 580 C CA . ILE A 1 76 ? -13.088 0.216 18.533 1.00 95.81 76 ILE A CA 1
ATOM 581 C C . ILE A 1 76 ? -12.747 0.358 17.045 1.00 95.81 76 ILE A C 1
ATOM 583 O O . ILE A 1 76 ? -11.647 0.796 16.715 1.00 95.81 76 ILE A O 1
ATOM 587 N N . SER A 1 77 ? -13.681 0.038 16.147 1.00 96.06 77 SER A N 1
ATOM 588 C CA . SER A 1 77 ? -13.491 0.183 14.703 1.00 96.06 77 SER A CA 1
ATOM 589 C C . SER A 1 77 ? -13.276 1.637 14.290 1.00 96.06 77 SER A C 1
ATOM 591 O O . SER A 1 77 ? -12.383 1.894 13.491 1.00 96.06 77 SER A O 1
ATOM 593 N N . GLN A 1 78 ? -14.014 2.589 14.865 1.00 94.44 78 GLN A N 1
ATOM 594 C CA . GLN A 1 78 ? -13.786 4.022 14.637 1.00 94.44 78 GLN A CA 1
ATOM 595 C C . GLN A 1 78 ? -12.366 4.437 15.050 1.00 94.44 78 GLN A C 1
ATOM 597 O O . GLN A 1 78 ? -11.668 5.098 14.281 1.00 94.44 78 GLN A O 1
ATOM 602 N N . GLY A 1 79 ? -11.897 3.981 16.216 1.00 95.75 79 GLY A N 1
ATOM 603 C CA . GLY A 1 79 ? -10.519 4.211 16.656 1.00 95.75 79 GLY A CA 1
ATOM 604 C C . GLY A 1 79 ? -9.480 3.574 15.726 1.00 95.75 79 GLY A C 1
ATOM 605 O O . GLY A 1 79 ? -8.469 4.198 15.404 1.00 95.75 79 GLY A O 1
ATOM 606 N N . ALA A 1 80 ? -9.740 2.357 15.243 1.00 96.25 80 ALA A N 1
ATOM 607 C CA . ALA A 1 80 ? -8.866 1.673 14.295 1.00 96.25 80 ALA A CA 1
ATOM 608 C C . ALA A 1 80 ? -8.790 2.411 12.949 1.00 96.25 80 ALA A C 1
ATOM 610 O O . ALA A 1 80 ? -7.693 2.599 12.426 1.00 96.25 80 ALA A O 1
ATOM 611 N N . ILE A 1 81 ? -9.927 2.881 12.423 1.00 97.31 81 ILE A N 1
ATOM 612 C CA . ILE A 1 81 ? -9.987 3.669 11.186 1.00 97.31 81 ILE A CA 1
ATOM 613 C C . ILE A 1 81 ? -9.163 4.946 11.346 1.00 97.31 81 ILE A C 1
ATOM 615 O O . ILE A 1 81 ? -8.263 5.177 10.539 1.00 97.31 81 ILE A O 1
ATOM 619 N N . ALA A 1 82 ? -9.382 5.714 12.418 1.00 96.62 82 ALA A N 1
ATOM 620 C CA . ALA A 1 82 ? -8.628 6.939 12.680 1.00 96.62 82 ALA A CA 1
ATOM 621 C C . ALA A 1 82 ? -7.112 6.679 12.755 1.00 96.62 82 ALA A C 1
ATOM 623 O O . ALA A 1 82 ? -6.325 7.377 12.114 1.00 96.62 82 ALA A O 1
ATOM 624 N N . PHE A 1 83 ? -6.697 5.628 13.471 1.00 97.19 83 PHE A N 1
ATOM 625 C CA . PHE A 1 83 ? -5.290 5.238 13.560 1.00 97.19 83 PHE A CA 1
ATOM 626 C C . PHE A 1 83 ? -4.699 4.873 12.192 1.00 97.19 83 PHE A C 1
ATOM 628 O O . PHE A 1 83 ? -3.637 5.379 11.823 1.00 97.19 83 PHE A O 1
ATOM 635 N N . THR A 1 84 ? -5.388 4.024 11.420 1.00 96.81 84 THR A N 1
ATOM 636 C CA . THR A 1 84 ? -4.920 3.637 10.082 1.00 96.81 84 THR A CA 1
ATOM 637 C C . THR A 1 84 ? -4.865 4.828 9.131 1.00 96.81 84 THR A C 1
ATOM 639 O O . THR A 1 84 ? -3.883 4.954 8.411 1.00 96.81 84 THR A O 1
ATOM 642 N N . GLY A 1 85 ? -5.832 5.750 9.190 1.00 96.88 85 GLY A N 1
ATOM 643 C CA . GLY A 1 85 ? -5.840 6.970 8.384 1.00 96.88 85 GLY A CA 1
ATOM 644 C C . GLY A 1 85 ? -4.613 7.846 8.639 1.00 96.88 85 GLY A C 1
ATOM 645 O O . GLY A 1 85 ? -3.898 8.193 7.697 1.00 96.88 85 GLY A O 1
ATOM 646 N N . VAL A 1 86 ? -4.300 8.132 9.909 1.00 97.00 86 VAL A N 1
ATOM 647 C CA . VAL A 1 86 ? -3.096 8.902 10.280 1.00 97.00 86 VAL A CA 1
ATOM 648 C C . VAL A 1 86 ? -1.826 8.187 9.818 1.00 97.00 86 VAL A C 1
ATOM 650 O O . VAL A 1 86 ? -0.949 8.804 9.209 1.00 97.00 86 VAL A O 1
ATOM 653 N N . PHE A 1 87 ? -1.733 6.878 10.062 1.00 96.50 87 PHE A N 1
ATOM 654 C CA . PHE A 1 87 ? -0.574 6.090 9.652 1.00 96.50 87 PHE A CA 1
ATOM 655 C C . PHE A 1 87 ? -0.383 6.085 8.129 1.00 96.50 87 PHE A C 1
ATOM 657 O O . PHE A 1 87 ? 0.748 6.212 7.652 1.00 96.50 87 PHE A O 1
ATOM 664 N N . THR A 1 88 ? -1.469 5.987 7.359 1.00 96.38 88 THR A N 1
ATOM 665 C CA . THR A 1 88 ? -1.438 6.046 5.896 1.00 96.38 88 THR A CA 1
ATOM 666 C C . THR A 1 88 ? -0.941 7.400 5.406 1.00 96.38 88 THR A C 1
ATOM 668 O O . THR A 1 88 ? -0.058 7.419 4.554 1.00 96.38 88 THR A O 1
ATOM 671 N N . VAL A 1 89 ? -1.429 8.518 5.956 1.00 96.44 89 VAL A N 1
ATOM 672 C CA . VAL A 1 89 ? -0.969 9.863 5.560 1.00 96.44 89 VAL A CA 1
ATOM 673 C C . VAL A 1 89 ? 0.522 10.042 5.842 1.00 96.44 89 VAL A C 1
ATOM 675 O O . VAL A 1 89 ? 1.257 10.493 4.965 1.00 96.44 89 VAL A O 1
ATOM 678 N N . ILE A 1 90 ? 0.994 9.637 7.027 1.00 95.38 90 ILE A N 1
ATOM 679 C CA . ILE A 1 90 ? 2.421 9.715 7.383 1.00 95.38 90 ILE A CA 1
ATOM 680 C C . ILE A 1 90 ? 3.263 8.846 6.444 1.00 95.38 90 ILE A C 1
ATOM 682 O O . ILE A 1 90 ? 4.281 9.302 5.924 1.00 95.38 90 ILE A O 1
ATOM 686 N N . SER A 1 91 ? 2.832 7.605 6.203 1.00 93.56 91 SER A N 1
ATOM 687 C CA . SER A 1 91 ? 3.542 6.670 5.323 1.00 93.56 91 SER A CA 1
ATOM 688 C C . SER A 1 91 ? 3.589 7.179 3.886 1.00 93.56 91 SER A C 1
ATOM 690 O O . SER A 1 91 ? 4.632 7.101 3.244 1.00 93.56 91 SER A O 1
ATOM 692 N N . PHE A 1 92 ? 2.485 7.738 3.390 1.00 93.56 92 PHE A N 1
ATOM 693 C CA . PHE A 1 92 ? 2.414 8.337 2.064 1.00 93.56 92 PHE A CA 1
ATOM 694 C C . PHE A 1 92 ? 3.355 9.542 1.966 1.00 93.56 92 PHE A C 1
ATOM 696 O O . PHE A 1 92 ? 4.204 9.579 1.082 1.00 93.56 92 PHE A O 1
ATOM 703 N N . ALA A 1 93 ? 3.294 10.478 2.916 1.00 91.25 93 ALA A N 1
ATOM 704 C CA . ALA A 1 93 ? 4.190 11.631 2.935 1.00 91.25 93 ALA A CA 1
ATOM 705 C C . ALA A 1 93 ? 5.666 11.202 2.928 1.00 91.25 93 ALA A C 1
ATOM 707 O O . ALA A 1 93 ? 6.433 11.694 2.108 1.00 91.25 93 ALA A O 1
ATOM 708 N N . ALA A 1 94 ? 6.043 10.235 3.770 1.00 88.50 94 ALA A N 1
ATOM 709 C CA . ALA A 1 94 ? 7.410 9.724 3.835 1.00 88.50 94 ALA A CA 1
ATOM 710 C C . ALA A 1 94 ? 7.838 8.969 2.563 1.00 88.50 94 ALA A C 1
ATOM 712 O O . ALA A 1 94 ? 9.007 9.026 2.176 1.00 88.50 94 ALA A O 1
ATOM 713 N N . HIS A 1 95 ? 6.920 8.241 1.918 1.00 86.75 95 HIS A N 1
ATOM 714 C CA . HIS A 1 95 ? 7.236 7.453 0.729 1.00 86.75 95 HIS A CA 1
ATOM 715 C C . HIS A 1 95 ? 7.383 8.319 -0.525 1.00 86.75 95 HIS A C 1
ATOM 717 O O . HIS A 1 95 ? 8.289 8.085 -1.312 1.00 86.75 95 HIS A O 1
ATOM 723 N N . PHE A 1 96 ? 6.552 9.351 -0.675 1.00 86.25 96 PHE A N 1
ATOM 724 C CA . PHE A 1 96 ? 6.610 10.271 -1.814 1.00 86.25 96 PHE A CA 1
ATOM 725 C C . PHE A 1 96 ? 7.604 11.428 -1.622 1.00 86.25 96 PHE A C 1
ATOM 727 O O . PHE A 1 96 ? 7.909 12.131 -2.582 1.00 86.25 96 PHE A O 1
ATOM 734 N N . SER A 1 97 ? 8.127 11.647 -0.409 1.00 85.31 97 SER A N 1
ATOM 735 C CA . SER A 1 97 ? 9.121 12.698 -0.146 1.00 85.31 97 SER A CA 1
ATOM 736 C C . SER A 1 97 ? 10.563 12.306 -0.479 1.00 85.31 97 SER A C 1
ATOM 738 O O . SER A 1 97 ? 11.450 13.147 -0.344 1.00 85.31 97 SER A O 1
ATOM 740 N N . HIS A 1 98 ? 10.830 11.050 -0.843 1.00 79.06 98 HIS A N 1
ATOM 741 C CA . HIS A 1 98 ? 12.159 10.607 -1.261 1.00 79.06 98 HIS A CA 1
ATOM 742 C C . HIS A 1 98 ? 12.160 10.194 -2.731 1.00 79.06 98 HIS A C 1
ATOM 744 O O . HIS A 1 98 ? 11.151 9.749 -3.269 1.00 79.06 98 HIS A O 1
ATOM 750 N N . GLU A 1 99 ? 13.311 10.346 -3.382 1.00 74.94 99 GLU A N 1
ATOM 751 C CA . GLU A 1 99 ? 13.495 9.896 -4.756 1.00 74.94 99 GLU A CA 1
ATOM 752 C C . GLU A 1 99 ? 13.435 8.364 -4.788 1.00 74.94 99 GLU A C 1
ATOM 754 O O . GLU A 1 99 ? 14.189 7.684 -4.082 1.00 74.94 99 GLU A O 1
ATOM 759 N N . HIS A 1 100 ? 12.509 7.808 -5.569 1.00 74.50 100 HIS A N 1
ATOM 760 C CA . HIS A 1 100 ? 12.480 6.377 -5.835 1.00 74.50 100 HIS A CA 1
ATOM 761 C C . HIS A 1 100 ? 13.686 6.052 -6.711 1.00 74.50 100 HIS A C 1
ATOM 763 O O . HIS A 1 100 ? 13.648 6.249 -7.920 1.00 74.50 100 HIS A O 1
ATOM 769 N N . ALA A 1 101 ? 14.783 5.625 -6.081 1.00 69.38 101 ALA A N 1
ATOM 770 C CA . ALA A 1 101 ? 15.997 5.270 -6.794 1.00 69.38 101 ALA A CA 1
ATOM 771 C C . ALA A 1 101 ? 15.690 4.155 -7.805 1.00 69.38 101 ALA A C 1
ATOM 773 O O . ALA A 1 101 ? 15.441 3.005 -7.432 1.00 69.38 101 ALA A O 1
ATOM 774 N N . ASP A 1 102 ? 15.723 4.503 -9.089 1.00 66.38 102 ASP A N 1
ATOM 775 C CA . ASP A 1 102 ? 15.614 3.553 -10.185 1.00 66.38 102 ASP A CA 1
ATOM 776 C C . ASP A 1 102 ? 16.882 2.692 -10.207 1.00 66.38 102 ASP A C 1
ATOM 778 O O . ASP A 1 102 ? 17.908 3.031 -10.792 1.00 66.38 102 ASP A O 1
ATOM 782 N N . HIS A 1 103 ? 16.836 1.536 -9.545 1.00 68.12 103 HIS A N 1
ATOM 783 C CA . HIS A 1 103 ? 17.943 0.573 -9.511 1.00 68.12 103 HIS A CA 1
ATOM 784 C C . HIS A 1 103 ? 18.098 -0.221 -10.823 1.00 68.12 103 HIS A C 1
ATOM 786 O O . HIS A 1 103 ? 18.637 -1.331 -10.822 1.00 68.12 103 HIS A O 1
ATOM 792 N N . HIS A 1 104 ? 17.618 0.320 -11.945 1.00 66.12 104 HIS A N 1
ATOM 793 C CA . HIS A 1 104 ? 17.693 -0.323 -13.255 1.00 66.12 104 HIS A CA 1
ATOM 794 C C . HIS A 1 104 ? 19.137 -0.462 -13.764 1.00 66.12 104 HIS A C 1
ATOM 796 O O . HIS A 1 104 ? 19.429 -1.428 -14.466 1.00 66.12 104 HIS A O 1
ATOM 802 N N . ASP A 1 105 ? 20.050 0.399 -13.300 1.00 69.12 105 ASP A N 1
ATOM 803 C CA . ASP A 1 105 ? 21.479 0.377 -13.648 1.00 69.12 105 ASP A CA 1
ATOM 804 C C . ASP A 1 105 ? 22.345 -0.465 -12.690 1.00 69.12 105 ASP A C 1
ATOM 806 O O . ASP A 1 105 ? 23.579 -0.417 -12.728 1.00 69.12 105 ASP A O 1
ATOM 810 N N . ALA A 1 106 ? 21.726 -1.239 -11.792 1.00 74.69 106 ALA A N 1
ATOM 811 C CA . ALA A 1 106 ? 22.472 -2.106 -10.888 1.00 74.69 106 ALA A CA 1
ATOM 812 C C . ALA A 1 106 ? 23.238 -3.201 -11.666 1.00 74.69 106 ALA A C 1
ATOM 814 O O . ALA A 1 106 ? 22.740 -3.706 -12.678 1.00 74.69 106 ALA A O 1
ATOM 815 N N . PRO A 1 107 ? 24.422 -3.640 -11.186 1.00 81.38 107 PRO A N 1
ATOM 816 C CA . PRO A 1 107 ? 25.173 -4.706 -11.837 1.00 81.38 107 PRO A CA 1
ATOM 817 C C . PRO A 1 107 ? 24.313 -5.960 -12.034 1.00 81.38 107 PRO A C 1
ATOM 819 O O . PRO A 1 107 ? 23.739 -6.504 -11.086 1.00 81.38 107 PRO A O 1
ATOM 822 N N . VAL A 1 108 ? 24.238 -6.442 -13.275 1.00 82.44 108 VAL A N 1
ATOM 823 C CA . VAL A 1 108 ? 23.521 -7.677 -13.600 1.00 82.44 108 VAL A CA 1
ATOM 824 C C . VAL A 1 108 ? 24.393 -8.862 -13.193 1.00 82.44 108 VAL A C 1
ATOM 826 O O . VAL A 1 108 ? 25.342 -9.231 -13.884 1.00 82.44 108 VAL A O 1
ATOM 829 N N . TYR A 1 109 ? 24.081 -9.463 -12.047 1.00 87.12 109 TYR A N 1
ATOM 830 C CA . TYR A 1 109 ? 24.731 -10.694 -11.603 1.00 87.12 109 TYR A CA 1
ATOM 831 C C . TYR A 1 109 ? 24.192 -11.917 -12.354 1.00 87.12 109 TYR A C 1
ATOM 833 O O . TYR A 1 109 ? 23.043 -11.936 -12.782 1.00 87.12 109 TYR A O 1
ATOM 841 N N . SER A 1 110 ? 24.987 -12.987 -12.440 1.00 89.12 110 SER A N 1
ATOM 842 C CA . SER A 1 110 ? 24.608 -14.233 -13.133 1.00 89.12 110 SER A CA 1
ATOM 843 C C . SER A 1 110 ? 23.365 -14.929 -12.564 1.00 89.12 110 SER A C 1
ATOM 845 O O . SER A 1 110 ? 22.735 -15.724 -13.255 1.00 89.12 110 SER A O 1
ATOM 847 N N . HIS A 1 111 ? 23.008 -14.642 -11.311 1.00 87.88 111 HIS A N 1
ATOM 848 C CA . HIS A 1 111 ? 21.797 -15.155 -10.672 1.00 87.88 111 HIS A CA 1
ATOM 849 C C . HIS A 1 111 ? 20.568 -14.254 -10.879 1.00 87.88 111 HIS A C 1
ATOM 851 O O . HIS A 1 111 ? 19.445 -14.660 -10.573 1.00 87.88 111 HIS A O 1
ATOM 857 N N . ASN A 1 112 ? 20.757 -13.042 -11.406 1.00 86.81 112 ASN A N 1
ATOM 858 C CA . ASN A 1 112 ? 19.672 -12.128 -11.735 1.00 86.81 112 ASN A CA 1
ATOM 859 C C . ASN A 1 112 ? 19.131 -12.458 -13.126 1.00 86.81 112 ASN A C 1
ATOM 861 O O . ASN A 1 112 ? 19.854 -12.940 -13.993 1.00 86.81 112 ASN A O 1
ATOM 865 N N . LYS A 1 113 ? 17.837 -12.190 -13.344 1.00 83.06 113 LYS A N 1
ATOM 866 C CA . LYS A 1 113 ? 17.170 -12.388 -14.646 1.00 83.06 113 LYS A CA 1
ATOM 867 C C . LYS A 1 113 ? 17.360 -13.807 -15.226 1.00 83.06 113 LYS A C 1
ATOM 869 O O . LYS A 1 113 ? 17.386 -13.979 -16.438 1.00 83.06 113 LYS A O 1
ATOM 874 N N . ILE A 1 114 ? 17.426 -14.845 -14.382 1.00 88.62 114 ILE A N 1
ATOM 875 C CA . ILE A 1 114 ? 17.443 -16.237 -14.860 1.00 88.62 114 ILE A CA 1
ATOM 876 C C . ILE A 1 114 ? 16.154 -16.523 -15.650 1.00 88.62 114 ILE A C 1
ATOM 878 O O . ILE A 1 114 ? 15.032 -16.320 -15.162 1.00 88.62 114 ILE A O 1
ATOM 882 N N . ARG A 1 115 ? 16.319 -17.022 -16.879 1.00 88.44 115 ARG A N 1
ATOM 883 C CA . ARG A 1 115 ? 15.230 -17.381 -17.795 1.00 88.44 115 ARG A CA 1
ATOM 884 C C . ARG A 1 115 ? 15.477 -18.749 -18.412 1.00 88.44 115 ARG A C 1
ATOM 886 O O . ARG A 1 115 ? 16.230 -18.889 -19.363 1.00 88.44 115 ARG A O 1
ATOM 893 N N . ASN A 1 116 ? 14.769 -19.753 -17.900 1.00 93.25 116 ASN A N 1
ATOM 894 C CA . ASN A 1 116 ? 14.757 -21.093 -18.498 1.00 93.25 116 ASN A CA 1
ATOM 895 C C . ASN A 1 116 ? 13.647 -21.249 -19.554 1.00 93.25 116 ASN A C 1
ATOM 897 O O . ASN A 1 116 ? 13.695 -22.156 -20.378 1.00 93.25 116 ASN A O 1
ATOM 901 N N . LYS A 1 117 ? 12.623 -20.386 -19.512 1.00 93.56 117 LYS A N 1
ATOM 902 C CA . LYS A 1 117 ? 11.480 -20.373 -20.431 1.00 93.56 117 LYS A CA 1
ATOM 903 C C . LYS A 1 117 ? 10.996 -18.929 -20.626 1.00 93.56 117 LYS A C 1
ATOM 905 O O . LYS A 1 117 ? 10.961 -18.196 -19.635 1.00 93.56 117 LYS A O 1
ATOM 910 N N . PRO A 1 118 ? 10.594 -18.529 -21.847 1.00 93.56 118 PRO A N 1
ATOM 911 C CA . PRO A 1 118 ? 9.971 -17.229 -22.077 1.00 93.56 118 PRO A CA 1
ATOM 912 C C . PRO A 1 118 ? 8.628 -17.117 -21.352 1.00 93.56 118 PRO A C 1
ATOM 914 O O . PRO A 1 118 ? 7.888 -18.100 -21.210 1.00 93.56 118 PRO A O 1
ATOM 917 N N . TYR A 1 119 ? 8.294 -15.905 -20.925 1.00 94.88 119 TYR A N 1
ATOM 918 C CA . TYR A 1 119 ? 6.979 -15.624 -20.370 1.00 94.88 119 TYR A CA 1
ATOM 919 C C . TYR A 1 119 ? 5.874 -15.647 -21.434 1.00 94.88 119 TYR A C 1
ATOM 921 O O . TYR A 1 119 ? 6.140 -15.365 -22.601 1.00 94.88 119 TYR A O 1
ATOM 929 N N . PRO A 1 120 ? 4.618 -15.948 -21.049 1.00 95.50 120 PRO A N 1
ATOM 930 C CA . PRO A 1 120 ? 3.505 -16.097 -21.988 1.00 95.50 120 PRO A CA 1
ATOM 931 C C . PRO A 1 120 ? 2.872 -14.767 -22.449 1.00 95.50 120 PRO A C 1
ATOM 933 O O . PRO A 1 120 ? 1.757 -14.775 -22.960 1.00 95.50 120 PRO A O 1
ATOM 936 N N . TRP A 1 121 ? 3.536 -13.624 -22.257 1.00 93.00 121 TRP A N 1
ATOM 937 C CA . TRP A 1 121 ? 3.058 -12.304 -22.691 1.00 93.00 121 TRP A CA 1
ATOM 938 C C . TRP A 1 121 ? 3.992 -11.677 -23.732 1.00 93.00 121 TRP A C 1
ATOM 940 O O . TRP A 1 121 ? 5.110 -12.141 -23.930 1.00 93.00 121 TRP A O 1
ATOM 950 N N . GLN A 1 122 ? 3.526 -10.607 -24.389 1.00 88.94 122 GLN A N 1
ATOM 951 C CA . GLN A 1 122 ? 4.164 -9.989 -25.562 1.00 88.94 122 GLN A CA 1
ATOM 952 C C . GLN A 1 122 ? 5.664 -9.696 -25.384 1.00 88.94 122 GLN A C 1
ATOM 954 O O . GLN A 1 122 ? 6.468 -10.105 -26.214 1.00 88.94 122 GLN A O 1
ATOM 959 N N . TYR A 1 123 ? 6.054 -9.024 -24.297 1.00 91.00 123 TYR A N 1
ATOM 960 C CA . TYR A 1 123 ? 7.463 -8.803 -23.949 1.00 91.00 123 TYR A CA 1
ATOM 961 C C . TYR A 1 123 ? 7.961 -9.937 -23.055 1.00 91.00 123 TYR A C 1
ATOM 963 O O . TYR A 1 123 ? 8.049 -9.790 -21.835 1.00 91.00 123 TYR A O 1
ATOM 971 N N . SER A 1 124 ? 8.237 -11.086 -23.672 1.00 90.88 124 SER A N 1
ATOM 972 C CA . SER A 1 124 ? 8.460 -12.365 -22.986 1.00 90.88 124 SER A CA 1
ATOM 973 C C . SER A 1 124 ? 9.683 -12.417 -22.063 1.00 90.88 124 SER A C 1
ATOM 975 O O . SER A 1 124 ? 9.835 -13.387 -21.322 1.00 90.88 124 SER A O 1
ATOM 977 N N . ASP A 1 125 ? 10.554 -11.409 -22.112 1.00 90.81 125 ASP A N 1
ATOM 978 C CA . ASP A 1 125 ? 11.741 -11.293 -21.256 1.00 90.81 125 ASP A CA 1
ATOM 979 C C . ASP A 1 125 ? 11.518 -10.384 -20.022 1.00 90.81 125 ASP A C 1
ATOM 981 O O . ASP A 1 125 ? 12.138 -10.546 -18.963 1.00 90.81 125 ASP A O 1
ATOM 985 N N . CYS A 1 126 ? 10.536 -9.481 -20.096 1.00 91.31 126 CYS A N 1
ATOM 986 C CA . CYS A 1 126 ? 10.177 -8.575 -19.006 1.00 91.31 126 CYS A CA 1
ATOM 987 C C . CYS A 1 126 ? 9.272 -9.265 -17.983 1.00 91.31 126 CYS A C 1
ATOM 989 O O . CYS A 1 126 ? 8.351 -9.974 -18.369 1.00 91.31 126 CYS A O 1
ATOM 991 N N . ASN A 1 127 ? 9.489 -9.036 -16.681 1.00 90.81 127 ASN A N 1
ATOM 992 C CA . ASN A 1 127 ? 8.599 -9.533 -15.618 1.00 90.81 127 ASN A CA 1
ATOM 993 C C . ASN A 1 127 ? 7.204 -8.878 -15.681 1.00 90.81 127 ASN A C 1
ATOM 995 O O . ASN A 1 127 ? 7.019 -7.811 -16.266 1.00 90.81 127 ASN A O 1
ATOM 999 N N . ILE A 1 128 ? 6.221 -9.479 -15.000 1.00 92.06 128 ILE A N 1
ATOM 1000 C CA . ILE A 1 128 ? 4.834 -8.985 -14.995 1.00 92.06 128 ILE A CA 1
ATOM 1001 C C . ILE A 1 128 ? 4.687 -7.555 -14.445 1.00 92.06 128 ILE A C 1
ATOM 1003 O O . ILE A 1 128 ? 3.885 -6.801 -14.989 1.00 92.06 128 ILE A O 1
ATOM 1007 N N . PHE A 1 129 ? 5.490 -7.152 -13.456 1.00 92.00 129 PHE A N 1
ATOM 1008 C CA . PHE A 1 129 ? 5.468 -5.805 -12.857 1.00 92.00 129 PHE A CA 1
ATOM 1009 C C . PHE A 1 129 ? 6.706 -4.962 -13.195 1.00 92.00 129 PHE A C 1
ATOM 1011 O O . PHE A 1 129 ? 6.969 -3.959 -12.546 1.00 92.00 129 PHE A O 1
ATOM 1018 N N . ASP A 1 130 ? 7.480 -5.367 -14.204 1.00 89.06 130 ASP A N 1
ATOM 1019 C CA . ASP A 1 130 ? 8.643 -4.607 -14.670 1.00 89.06 130 ASP A CA 1
ATOM 1020 C C . ASP A 1 130 ? 8.198 -3.660 -15.789 1.00 89.06 130 ASP A C 1
ATOM 1022 O O . ASP A 1 130 ? 8.230 -4.005 -16.974 1.00 89.06 130 ASP A O 1
ATOM 1026 N N . TYR A 1 131 ? 7.656 -2.509 -15.384 1.00 89.62 131 TYR A N 1
ATOM 1027 C CA . TYR A 1 131 ? 7.121 -1.502 -16.303 1.00 89.62 131 TYR A CA 1
ATOM 1028 C C . TYR A 1 131 ? 8.228 -0.862 -17.136 1.00 89.62 131 TYR A C 1
ATOM 1030 O O . TYR A 1 131 ? 8.084 -0.789 -18.352 1.00 89.62 131 TYR A O 1
ATOM 1038 N N . HIS A 1 132 ? 9.364 -0.536 -16.519 1.00 88.88 132 HIS A N 1
ATOM 1039 C CA . HIS A 1 132 ? 10.519 0.022 -17.216 1.00 88.88 132 HIS A CA 1
ATOM 1040 C C . HIS A 1 132 ? 11.021 -0.900 -18.342 1.00 88.88 132 HIS A C 1
ATOM 1042 O O . HIS A 1 132 ? 11.151 -0.466 -19.485 1.00 88.88 132 HIS A O 1
ATOM 1048 N N . CYS A 1 133 ? 11.195 -2.205 -18.085 1.00 88.62 133 CYS A N 1
ATOM 1049 C CA . CYS A 1 133 ? 11.572 -3.160 -19.137 1.00 88.62 133 CYS A CA 1
ATOM 1050 C C . CYS A 1 133 ? 10.559 -3.180 -20.290 1.00 88.62 133 CYS A C 1
ATOM 1052 O O . CYS A 1 133 ? 10.942 -3.238 -21.458 1.00 88.62 133 CYS A O 1
ATOM 1054 N N . LYS A 1 134 ? 9.257 -3.121 -19.980 1.00 91.81 134 LYS A N 1
ATOM 1055 C CA . LYS A 1 134 ? 8.205 -3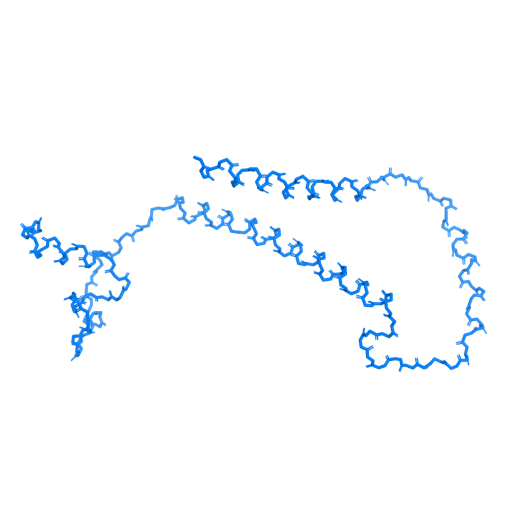.102 -21.005 1.00 91.81 134 LYS A CA 1
ATOM 1056 C C . LYS A 1 134 ? 8.214 -1.806 -21.808 1.00 91.81 134 LYS A C 1
ATOM 1058 O O . LYS A 1 134 ? 7.974 -1.862 -23.009 1.00 91.81 134 LYS A O 1
ATOM 1063 N N . GLU A 1 135 ? 8.480 -0.667 -21.177 1.00 91.00 135 GLU A N 1
ATOM 1064 C CA . GLU A 1 135 ? 8.599 0.630 -21.846 1.00 91.00 135 GLU A CA 1
ATOM 1065 C C . GLU A 1 135 ? 9.795 0.653 -22.795 1.00 91.00 135 GLU A C 1
ATOM 1067 O O . GLU A 1 135 ? 9.629 0.997 -23.967 1.00 91.00 135 GLU A O 1
ATOM 1072 N N . VAL A 1 136 ? 10.961 0.184 -22.340 1.00 89.25 136 VAL A N 1
ATOM 1073 C CA . VAL A 1 136 ? 12.165 0.054 -23.173 1.00 89.25 136 VAL A CA 1
ATOM 1074 C C . VAL A 1 136 ? 11.925 -0.921 -24.327 1.00 89.25 136 VAL A C 1
ATOM 1076 O O . VAL A 1 136 ? 12.201 -0.591 -25.479 1.00 89.25 136 VAL A O 1
ATOM 1079 N N . ALA A 1 137 ? 11.335 -2.090 -24.063 1.00 90.75 137 ALA A N 1
ATOM 1080 C CA . ALA A 1 137 ? 11.010 -3.065 -25.103 1.00 90.75 137 ALA A CA 1
ATOM 1081 C C . ALA A 1 137 ? 9.988 -2.518 -26.117 1.00 90.75 137 ALA A C 1
ATOM 1083 O O . ALA A 1 137 ? 10.108 -2.767 -27.318 1.00 90.75 137 ALA A O 1
ATOM 1084 N N . ALA A 1 138 ? 9.007 -1.735 -25.659 1.00 91.69 138 ALA A N 1
ATOM 1085 C CA . ALA A 1 138 ? 8.033 -1.075 -26.521 1.00 91.69 138 ALA A CA 1
ATOM 1086 C C . ALA A 1 138 ? 8.663 0.045 -27.363 1.00 91.69 138 ALA A C 1
ATOM 1088 O O . ALA A 1 138 ? 8.313 0.195 -28.535 1.00 91.69 138 ALA A O 1
ATOM 1089 N N . ALA A 1 139 ? 9.578 0.829 -26.790 1.00 91.19 139 ALA A N 1
ATOM 1090 C CA . ALA A 1 139 ? 10.322 1.861 -27.505 1.00 91.19 139 ALA A CA 1
ATOM 1091 C C . ALA A 1 139 ? 11.257 1.243 -28.556 1.00 91.19 139 ALA A C 1
ATOM 1093 O O . ALA A 1 139 ? 11.265 1.694 -29.703 1.00 91.19 139 ALA A O 1
ATOM 1094 N N . ALA A 1 140 ? 11.950 0.154 -28.2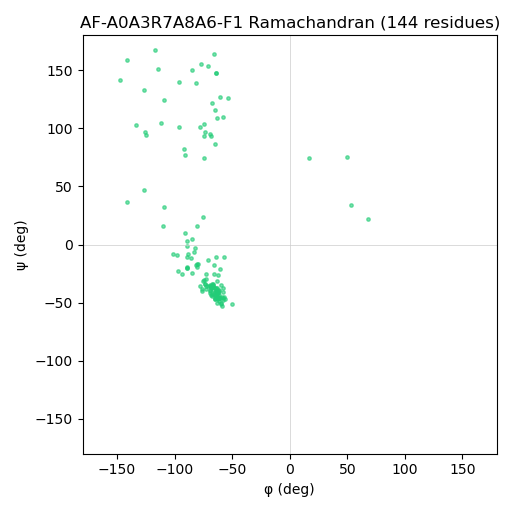13 1.00 88.81 140 ALA A N 1
ATOM 1095 C CA . ALA A 1 140 ? 12.777 -0.617 -29.139 1.00 88.81 140 ALA A CA 1
ATOM 1096 C C . ALA A 1 140 ? 11.946 -1.200 -30.294 1.00 88.81 140 ALA A C 1
ATOM 1098 O O . ALA A 1 140 ? 12.321 -1.058 -31.456 1.00 88.81 140 ALA A O 1
ATOM 1099 N N . ALA A 1 141 ? 10.764 -1.760 -30.008 1.00 88.19 141 ALA A N 1
ATOM 1100 C CA . ALA A 1 141 ? 9.847 -2.261 -31.036 1.00 88.19 141 ALA A CA 1
ATOM 1101 C C . ALA A 1 141 ? 9.346 -1.163 -31.994 1.00 88.19 141 ALA A C 1
ATOM 1103 O O . ALA A 1 141 ? 9.001 -1.452 -33.139 1.00 88.19 141 ALA A O 1
ATOM 1104 N N . LYS A 1 142 ? 9.314 0.096 -31.540 1.00 90.88 142 LYS A N 1
ATOM 1105 C CA . LYS A 1 142 ? 8.954 1.272 -32.349 1.00 90.88 142 LYS A CA 1
ATOM 1106 C C . LYS A 1 142 ? 10.154 1.915 -33.057 1.00 90.88 142 LYS A C 1
ATOM 1108 O O . LYS A 1 142 ? 9.960 2.898 -33.764 1.00 90.88 142 LYS A O 1
ATOM 1113 N N . GLY A 1 143 ? 11.370 1.397 -32.866 1.00 84.62 143 GLY A N 1
ATOM 1114 C CA . GLY A 1 143 ? 12.601 1.992 -33.398 1.00 84.62 143 GLY A CA 1
ATOM 1115 C C . GLY A 1 143 ? 12.974 3.330 -32.750 1.00 84.62 143 GLY A C 1
ATOM 1116 O O . GLY A 1 143 ? 13.676 4.124 -33.364 1.00 84.62 143 GLY A O 1
ATOM 1117 N N . LEU A 1 144 ? 12.466 3.599 -31.542 1.00 75.00 144 LEU A N 1
ATOM 1118 C CA . LEU A 1 144 ? 12.660 4.854 -30.804 1.00 75.00 144 LEU A CA 1
ATOM 1119 C C . LEU A 1 144 ? 13.719 4.747 -29.698 1.00 75.00 144 LEU A C 1
ATOM 1121 O O . LEU A 1 144 ? 14.060 5.759 -29.094 1.00 75.00 144 LEU A O 1
ATOM 1125 N N . ALA A 1 145 ? 14.217 3.542 -29.419 1.00 57.38 145 ALA A N 1
ATOM 1126 C CA . ALA A 1 145 ? 15.296 3.309 -28.467 1.00 57.38 145 ALA A CA 1
ATOM 1127 C C . ALA A 1 145 ? 16.574 2.913 -29.221 1.00 57.38 145 ALA A C 1
ATOM 1129 O O . ALA A 1 145 ? 16.555 1.955 -29.998 1.00 57.38 145 ALA A O 1
ATOM 1130 N N . HIS A 1 146 ? 17.650 3.666 -28.986 1.00 49.00 146 HIS A N 1
ATOM 1131 C CA . HIS A 1 146 ? 19.031 3.298 -29.294 1.00 49.00 146 HIS A CA 1
ATOM 1132 C C . HIS A 1 146 ? 19.746 2.955 -27.993 1.00 49.00 146 HIS A C 1
ATOM 1134 O O . HIS A 1 146 ? 19.516 3.697 -27.011 1.00 49.00 146 HIS A O 1
#

InterPro domains:
  IPR036418 Cytochrome c oxidase, subunit VIa superfamily [G3DSA:4.10.95.10] (58-140)
  IPR036418 Cytochrome c oxidase, subunit VIa superfamily [SSF81411] (64-129)

Organism: Aphanomyces astaci (NCBI:txid112090)